Protein AF-A0A9D4Q005-F1 (afdb_monomer_lite)

Structure (mmCIF, N/CA/C/O backbone):
data_AF-A0A9D4Q005-F1
#
_entry.id   AF-A0A9D4Q005-F1
#
loop_
_atom_site.group_PDB
_atom_site.id
_atom_site.type_symbol
_atom_site.label_atom_id
_atom_site.label_alt_id
_atom_site.label_comp_id
_atom_site.label_asym_id
_atom_site.label_entity_id
_atom_site.label_seq_id
_atom_site.pdbx_PDB_ins_code
_atom_site.Cartn_x
_atom_site.Cartn_y
_atom_site.Cartn_z
_atom_site.occupancy
_atom_site.B_iso_or_equiv
_atom_site.auth_seq_id
_atom_site.auth_comp_id
_atom_site.auth_asym_id
_atom_site.auth_atom_id
_atom_site.pdbx_PDB_model_num
ATOM 1 N N . MET A 1 1 ? -33.963 12.129 -5.390 1.00 38.12 1 MET A N 1
ATOM 2 C CA . MET A 1 1 ? -33.355 11.405 -4.254 1.00 38.12 1 MET A CA 1
ATOM 3 C C . MET A 1 1 ? -32.097 12.153 -3.846 1.00 38.12 1 MET A C 1
ATOM 5 O O . MET A 1 1 ? -31.169 12.207 -4.640 1.00 38.12 1 MET A O 1
ATOM 9 N N . GLY A 1 2 ? -32.095 12.819 -2.690 1.00 39.53 2 GLY A N 1
ATOM 10 C CA . GLY A 1 2 ? -30.903 13.511 -2.191 1.00 39.53 2 GLY A CA 1
ATOM 11 C C . GLY A 1 2 ? -29.919 12.486 -1.641 1.00 39.53 2 GLY A C 1
ATOM 12 O O . GLY A 1 2 ? -30.208 11.856 -0.628 1.00 39.53 2 GLY A O 1
ATOM 13 N N . GLY A 1 3 ? -28.801 12.268 -2.332 1.00 46.31 3 GLY A N 1
ATOM 14 C CA . GLY A 1 3 ? -27.747 11.388 -1.840 1.00 46.31 3 GLY A CA 1
ATOM 15 C C . GLY A 1 3 ? -27.177 11.952 -0.543 1.00 46.31 3 GLY A C 1
ATOM 16 O O . GLY A 1 3 ? -26.700 13.085 -0.512 1.00 46.31 3 GLY A O 1
ATOM 17 N N . VAL A 1 4 ? -27.244 11.179 0.539 1.00 55.84 4 VAL A N 1
ATOM 18 C CA . VAL A 1 4 ? -26.529 11.513 1.771 1.00 55.84 4 VAL A CA 1
ATOM 19 C C . VAL A 1 4 ? -25.042 11.464 1.442 1.00 55.84 4 VAL A C 1
ATOM 21 O O . VAL A 1 4 ? -24.511 10.400 1.129 1.00 55.84 4 VAL A O 1
ATOM 24 N N . VAL A 1 5 ? -24.368 12.613 1.495 1.00 59.06 5 VAL A N 1
ATOM 25 C CA . VAL A 1 5 ? -22.907 12.666 1.396 1.00 59.06 5 VAL A CA 1
ATOM 26 C C . VAL A 1 5 ? -22.348 11.981 2.641 1.00 59.06 5 VAL A C 1
ATOM 28 O O . VAL A 1 5 ? -22.305 12.566 3.725 1.00 59.06 5 VAL A O 1
ATOM 31 N N . GLN A 1 6 ? -21.969 10.713 2.501 1.00 58.56 6 GLN A N 1
ATOM 32 C CA . GLN A 1 6 ? -21.306 9.954 3.553 1.00 58.56 6 GLN A CA 1
ATOM 33 C C . GLN A 1 6 ? -19.938 10.589 3.816 1.00 58.56 6 GLN A C 1
ATOM 35 O O . GLN A 1 6 ? -19.037 10.534 2.981 1.00 58.56 6 GLN A O 1
ATOM 40 N N . ARG A 1 7 ? -19.788 11.244 4.972 1.00 70.69 7 ARG A N 1
ATOM 41 C CA . ARG A 1 7 ? -18.498 11.798 5.395 1.00 70.69 7 ARG A CA 1
ATOM 42 C C . ARG A 1 7 ? -17.596 10.660 5.871 1.00 70.69 7 ARG A C 1
ATOM 44 O O . ARG A 1 7 ? -18.027 9.929 6.767 1.00 70.69 7 ARG A O 1
ATOM 51 N N . PRO A 1 8 ? -16.350 10.548 5.373 1.00 74.19 8 PRO A N 1
ATOM 52 C CA . PRO A 1 8 ? -15.389 9.575 5.881 1.00 74.19 8 PRO A CA 1
ATOM 53 C C . PRO A 1 8 ? -15.287 9.613 7.416 1.00 74.19 8 PRO A C 1
ATOM 55 O O . PRO A 1 8 ? -15.221 10.691 8.013 1.00 74.19 8 PRO A O 1
ATOM 58 N N . ARG A 1 9 ? -15.272 8.442 8.068 1.00 79.25 9 ARG A N 1
ATOM 59 C CA . ARG A 1 9 ? -15.315 8.314 9.545 1.00 79.25 9 ARG A CA 1
ATOM 60 C C . ARG A 1 9 ? -14.179 8.995 10.284 1.00 79.25 9 ARG A C 1
ATOM 62 O O . ARG A 1 9 ? -14.341 9.423 11.422 1.00 79.25 9 ARG A O 1
ATOM 69 N N . ILE A 1 10 ? -13.063 9.165 9.599 1.00 77.25 10 ILE A N 1
ATOM 70 C CA . ILE A 1 10 ? -11.915 9.948 10.041 1.00 77.25 10 ILE A CA 1
ATOM 71 C C . ILE A 1 10 ? -12.316 11.362 10.503 1.00 77.25 10 ILE A C 1
ATOM 73 O O . ILE A 1 10 ? -11.884 11.813 11.560 1.00 77.25 10 ILE A O 1
ATOM 77 N N . TYR A 1 11 ? -13.248 12.019 9.800 1.00 80.44 11 TYR A N 1
ATOM 78 C CA . TYR A 1 11 ? -13.775 13.336 10.168 1.00 80.44 11 TYR A CA 1
ATOM 79 C C . TYR A 1 11 ? -14.718 13.275 11.369 1.00 80.44 11 TYR A C 1
ATOM 81 O O . TYR A 1 11 ? -14.939 14.275 12.045 1.00 80.44 11 TYR A O 1
ATOM 89 N N . GLN A 1 12 ? -15.264 12.093 11.638 1.00 85.81 12 GLN A N 1
ATOM 90 C CA . GLN A 1 12 ? -16.104 11.802 12.793 1.00 85.81 12 GLN A CA 1
ATOM 91 C C . GLN A 1 12 ? -15.274 11.304 13.989 1.00 85.81 12 GLN A C 1
ATOM 93 O O . GLN A 1 12 ? -15.840 11.040 15.046 1.00 85.81 12 GLN A O 1
ATOM 98 N N . LYS A 1 13 ? -13.943 11.186 13.843 1.00 87.69 13 LYS A N 1
ATOM 99 C CA . LYS A 1 13 ? -13.006 10.666 14.854 1.00 87.69 13 LYS A CA 1
ATOM 100 C C . LYS A 1 13 ? -13.393 9.286 15.400 1.00 87.69 13 LYS A C 1
ATOM 102 O O . LYS A 1 13 ? -13.157 9.006 16.573 1.00 87.69 13 LYS A O 1
ATOM 107 N N . THR A 1 14 ? -13.989 8.440 14.563 1.00 90.12 14 THR A N 1
ATOM 108 C CA . THR A 1 14 ? -14.386 7.072 14.927 1.00 90.12 14 THR A CA 1
ATOM 109 C C . THR A 1 14 ? -13.652 6.047 14.084 1.00 90.12 14 THR A C 1
ATOM 111 O O . THR A 1 14 ? -13.353 6.294 12.912 1.00 90.12 14 THR A O 1
ATOM 114 N N . LYS A 1 15 ? -13.371 4.884 14.676 1.00 90.00 15 LYS A N 1
ATOM 115 C CA . LYS A 1 15 ? -12.829 3.739 13.939 1.00 90.00 15 LYS A CA 1
ATOM 116 C C . LYS A 1 15 ? -13.827 3.237 12.883 1.00 90.00 15 LYS A C 1
ATOM 118 O O . LYS A 1 15 ? -15.043 3.342 13.083 1.00 90.00 15 LYS A O 1
ATOM 123 N N . PRO A 1 16 ? -13.341 2.685 11.758 1.00 89.44 16 PRO A N 1
ATOM 124 C CA . PRO A 1 16 ? -14.205 1.985 10.822 1.00 89.44 16 PRO A CA 1
ATOM 125 C C . PRO A 1 16 ? -14.836 0.757 11.471 1.00 89.44 16 PRO A C 1
ATOM 127 O O . PRO A 1 16 ? -14.255 0.107 12.341 1.00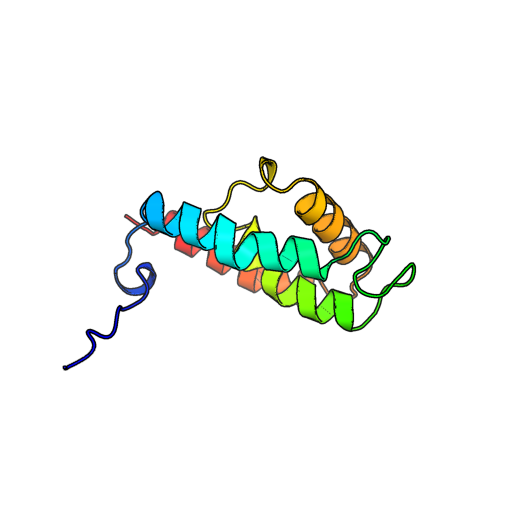 89.44 16 PRO A O 1
ATOM 130 N N . THR A 1 17 ? -16.050 0.451 11.035 1.00 91.44 17 THR A N 1
ATOM 131 C CA . THR A 1 17 ? -16.731 -0.796 11.377 1.00 91.44 17 THR A CA 1
ATOM 132 C C . THR A 1 17 ? -16.067 -1.969 10.667 1.00 91.44 17 THR A C 1
ATOM 134 O O . THR A 1 17 ? -15.424 -1.801 9.630 1.00 91.44 17 THR A O 1
ATOM 137 N N . MET A 1 18 ? -16.286 -3.182 11.176 1.00 91.44 18 MET A N 1
ATOM 138 C CA . MET A 1 18 ? -15.788 -4.394 10.519 1.00 91.44 18 MET A CA 1
ATOM 139 C C . MET A 1 18 ? -16.272 -4.517 9.072 1.00 91.44 18 MET A C 1
ATOM 141 O O . MET A 1 18 ? -15.486 -4.885 8.212 1.00 91.44 18 MET A O 1
ATOM 145 N N . GLN A 1 19 ? -17.521 -4.142 8.779 1.00 92.31 19 GLN A N 1
ATOM 146 C CA . GLN A 1 19 ? -18.059 -4.184 7.417 1.00 92.31 19 GLN A CA 1
ATOM 147 C C . GLN A 1 19 ? -17.309 -3.243 6.461 1.00 92.31 19 GLN A C 1
ATOM 149 O O . GLN A 1 19 ? -17.062 -3.600 5.311 1.00 92.31 19 GLN A O 1
ATOM 154 N N . GLU A 1 20 ? -16.926 -2.051 6.917 1.00 90.19 20 GLU A N 1
ATOM 155 C CA . GLU A 1 20 ? -16.157 -1.108 6.096 1.00 90.19 20 GLU A CA 1
ATOM 156 C C . GLU A 1 20 ? -14.713 -1.558 5.917 1.00 90.19 20 GLU A C 1
ATOM 158 O O . GLU A 1 20 ? -14.167 -1.379 4.833 1.00 90.19 20 GLU A O 1
ATOM 163 N N . ILE A 1 21 ? -14.113 -2.175 6.941 1.00 91.31 21 ILE A N 1
ATOM 164 C CA . ILE A 1 21 ? -12.795 -2.804 6.811 1.00 91.31 21 ILE A CA 1
ATOM 165 C C . ILE A 1 21 ? -12.870 -3.933 5.781 1.00 91.31 21 ILE A C 1
ATOM 167 O O . ILE A 1 21 ? -12.066 -3.945 4.860 1.00 91.31 21 ILE A O 1
ATOM 171 N N . THR A 1 22 ? -13.865 -4.820 5.860 1.00 92.69 22 THR A N 1
ATOM 172 C CA . THR A 1 22 ? -14.072 -5.878 4.858 1.00 92.69 22 THR A CA 1
ATOM 173 C C . THR A 1 22 ? -14.297 -5.299 3.461 1.00 92.69 22 THR A C 1
ATOM 175 O O . THR A 1 22 ? -13.706 -5.771 2.501 1.00 92.69 22 THR A O 1
ATOM 178 N N . THR A 1 23 ? -15.077 -4.223 3.335 1.00 91.62 23 THR A N 1
ATOM 179 C CA . THR A 1 23 ? -15.297 -3.549 2.043 1.00 91.62 23 THR A CA 1
ATOM 180 C C . THR A 1 23 ? -13.999 -2.956 1.486 1.00 91.62 23 THR A C 1
ATOM 182 O O . THR A 1 23 ? -13.750 -3.041 0.286 1.00 91.62 23 THR A O 1
ATOM 185 N N . LEU A 1 24 ? -13.161 -2.361 2.340 1.00 90.12 24 LEU A N 1
ATOM 186 C CA . LEU A 1 24 ? -11.838 -1.860 1.966 1.00 90.12 24 LEU A CA 1
ATOM 187 C C . LEU A 1 24 ? -10.921 -3.010 1.527 1.00 90.12 24 LEU A C 1
ATOM 189 O O . LEU A 1 24 ? -10.281 -2.917 0.483 1.00 90.12 24 LEU A O 1
ATOM 193 N N . GLU A 1 25 ? -10.882 -4.093 2.301 1.00 93.62 25 GLU A N 1
ATOM 194 C CA . GLU A 1 25 ? -10.123 -5.306 1.997 1.00 93.62 25 GLU A CA 1
ATOM 195 C C . GLU A 1 25 ? -10.527 -5.871 0.625 1.00 93.62 25 GLU A C 1
ATOM 197 O O . GLU A 1 25 ? -9.679 -6.004 -0.258 1.00 93.62 25 GLU A O 1
ATOM 202 N N . ASP A 1 26 ? -11.820 -6.121 0.408 1.00 93.38 26 ASP A N 1
ATOM 203 C CA . ASP A 1 26 ? -12.317 -6.808 -0.785 1.00 93.38 26 ASP A CA 1
ATOM 204 C C . ASP A 1 26 ? -12.316 -5.944 -2.049 1.00 93.38 26 ASP A C 1
ATOM 206 O O . ASP A 1 26 ? -12.016 -6.455 -3.127 1.00 93.38 26 ASP A O 1
ATOM 210 N N . ASN A 1 27 ? -12.610 -4.645 -1.945 1.00 90.62 27 ASN A N 1
ATOM 211 C CA . ASN A 1 27 ? -12.729 -3.790 -3.131 1.00 90.62 27 ASN A CA 1
ATOM 212 C C . ASN A 1 27 ? -11.447 -3.033 -3.463 1.00 90.62 27 ASN A C 1
ATOM 214 O O . ASN A 1 27 ? -11.223 -2.712 -4.626 1.00 90.62 27 ASN A O 1
ATOM 218 N N . TYR A 1 28 ? -10.624 -2.697 -2.471 1.00 91.62 28 TYR A N 1
ATOM 219 C CA . TYR A 1 28 ? -9.455 -1.846 -2.685 1.00 91.62 28 TYR A CA 1
ATOM 220 C C . TYR A 1 28 ? -8.152 -2.622 -2.546 1.00 91.62 28 TYR A C 1
ATOM 222 O O . TYR A 1 28 ? -7.358 -2.646 -3.484 1.00 91.62 28 TYR A O 1
ATOM 230 N N . VAL A 1 29 ? -7.942 -3.305 -1.417 1.00 94.69 29 VAL A N 1
ATOM 231 C CA . VAL A 1 29 ? -6.675 -4.012 -1.169 1.00 94.69 29 VAL A CA 1
ATOM 232 C C . VAL A 1 29 ? -6.487 -5.160 -2.162 1.00 94.69 29 VAL A C 1
ATOM 234 O O . VAL A 1 29 ? -5.411 -5.287 -2.743 1.00 94.69 29 VAL A O 1
ATOM 237 N N . ARG A 1 30 ? -7.548 -5.921 -2.464 1.00 93.50 30 ARG A N 1
ATOM 238 C CA . ARG A 1 30 ? -7.502 -6.942 -3.527 1.00 93.50 30 ARG A CA 1
ATOM 239 C C . ARG A 1 30 ? -7.234 -6.361 -4.916 1.00 93.50 30 ARG A C 1
ATOM 241 O O . ARG A 1 30 ? -6.535 -6.991 -5.700 1.00 93.50 30 ARG A O 1
ATOM 248 N N . CYS A 1 31 ? -7.732 -5.162 -5.229 1.00 93.81 31 CYS A N 1
ATOM 249 C CA . CYS A 1 31 ? -7.392 -4.510 -6.498 1.00 93.81 31 CYS A CA 1
ATOM 250 C C . CYS A 1 31 ? -5.897 -4.184 -6.573 1.00 93.81 31 CYS A C 1
ATOM 252 O O . CYS A 1 31 ? -5.294 -4.363 -7.626 1.00 93.81 31 CYS A O 1
ATOM 254 N N . LEU A 1 32 ? -5.278 -3.765 -5.465 1.00 95.81 32 LEU A N 1
ATOM 255 C CA . LEU A 1 32 ? -3.828 -3.561 -5.416 1.00 95.81 32 LEU A CA 1
ATOM 256 C C . LEU A 1 32 ? -3.067 -4.882 -5.609 1.00 95.81 32 LEU A C 1
ATOM 258 O O . LEU A 1 32 ? -2.087 -4.895 -6.344 1.00 95.81 32 LEU A O 1
ATOM 262 N N . GLU A 1 33 ? -3.537 -5.999 -5.038 1.00 94.25 33 GLU A N 1
ATOM 263 C CA . GLU A 1 33 ? -2.949 -7.329 -5.292 1.00 94.25 33 GLU A CA 1
ATOM 264 C C . GLU A 1 33 ? -3.036 -7.776 -6.757 1.00 94.25 33 GLU A C 1
ATOM 266 O O . GLU A 1 33 ? -2.131 -8.457 -7.241 1.00 94.25 33 GLU A O 1
ATOM 271 N N . LEU A 1 34 ? -4.102 -7.398 -7.465 1.00 94.25 34 LEU A N 1
ATOM 272 C CA . LEU A 1 34 ? -4.218 -7.641 -8.904 1.00 94.25 34 LEU A CA 1
ATOM 273 C C . LEU A 1 34 ? -3.263 -6.746 -9.703 1.00 94.25 34 LEU A C 1
ATOM 275 O O . LEU A 1 34 ? -2.639 -7.214 -10.650 1.00 94.25 34 LEU A O 1
ATOM 279 N N . LEU A 1 35 ? -3.126 -5.474 -9.316 1.00 94.75 35 LEU A N 1
ATOM 280 C CA . LEU A 1 35 ? -2.285 -4.499 -10.017 1.00 94.75 35 LEU A CA 1
ATOM 281 C C . LEU A 1 35 ? -0.789 -4.803 -9.926 1.00 94.75 35 LEU A C 1
ATOM 283 O O . LEU A 1 35 ? -0.066 -4.506 -10.871 1.00 94.75 35 LEU A O 1
ATOM 287 N N . ILE A 1 36 ? -0.323 -5.395 -8.822 1.00 96.00 36 ILE A N 1
ATOM 288 C CA . ILE A 1 36 ? 1.089 -5.787 -8.692 1.00 96.00 36 ILE A CA 1
ATOM 289 C C . ILE A 1 36 ? 1.461 -6.988 -9.571 1.00 96.00 36 ILE A C 1
ATOM 291 O O . ILE A 1 36 ? 2.647 -7.268 -9.717 1.00 96.00 36 ILE A O 1
ATOM 295 N N . GLY A 1 37 ? 0.476 -7.698 -10.139 1.00 94.56 37 GLY A N 1
ATOM 296 C CA . GLY A 1 37 ? 0.714 -8.865 -10.987 1.00 94.56 37 GLY A CA 1
ATOM 297 C C . GLY A 1 37 ? 1.455 -9.991 -10.263 1.00 94.56 37 GLY A C 1
ATOM 298 O O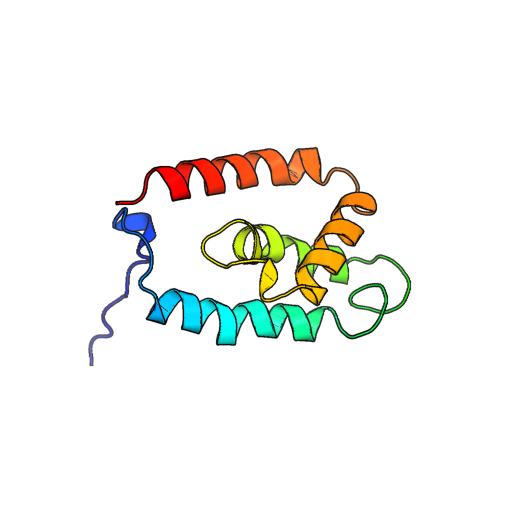 . GLY A 1 37 ? 1.546 -10.002 -9.035 1.00 94.56 37 GLY A O 1
ATOM 299 N N . ASP A 1 38 ? 1.941 -10.980 -11.010 1.00 95.56 38 ASP A N 1
ATOM 300 C CA . ASP A 1 38 ? 2.684 -12.131 -10.465 1.00 95.56 38 ASP A CA 1
ATOM 301 C C . ASP A 1 38 ? 4.206 -12.011 -10.631 1.00 95.56 38 ASP A C 1
ATOM 303 O O . ASP A 1 38 ? 4.954 -12.815 -10.070 1.00 95.56 38 ASP A O 1
ATOM 307 N N . ASP A 1 39 ? 4.663 -10.992 -11.357 1.00 95.75 39 ASP A N 1
ATOM 308 C CA . ASP A 1 39 ? 6.078 -10.718 -11.576 1.00 95.75 39 ASP A CA 1
ATOM 309 C C . ASP A 1 39 ? 6.746 -10.114 -10.326 1.00 95.75 39 ASP A C 1
ATOM 311 O O . ASP A 1 39 ? 6.126 -9.839 -9.290 1.00 95.75 39 ASP A O 1
ATOM 315 N N . LYS A 1 40 ? 8.064 -9.891 -10.398 1.00 96.00 40 LYS A N 1
ATOM 316 C CA . LYS A 1 40 ? 8.818 -9.282 -9.293 1.00 96.00 40 LYS A CA 1
ATOM 317 C C . LYS A 1 40 ? 8.309 -7.871 -8.954 1.00 96.00 40 LYS A C 1
ATOM 319 O O . LYS A 1 40 ? 8.268 -7.513 -7.769 1.00 96.00 40 LYS A O 1
ATOM 324 N N . PHE A 1 41 ? 7.938 -7.100 -9.970 1.00 96.81 41 PHE A N 1
ATOM 325 C CA . PHE A 1 41 ? 7.408 -5.740 -9.919 1.00 96.81 41 PHE A CA 1
ATOM 326 C C . PHE A 1 41 ? 6.135 -5.640 -10.776 1.00 96.81 41 PHE A C 1
ATOM 328 O O . PHE A 1 41 ? 5.846 -6.523 -11.576 1.00 96.81 41 PHE A O 1
ATOM 335 N N . SER A 1 42 ? 5.379 -4.550 -10.643 1.00 96.31 42 SER A N 1
ATOM 336 C CA . SER A 1 42 ? 4.041 -4.392 -11.246 1.00 96.31 42 SER A CA 1
ATOM 337 C C . SER A 1 42 ? 4.024 -4.454 -12.779 1.00 96.31 42 SER A C 1
ATOM 339 O O . SER A 1 42 ? 2.972 -4.659 -13.378 1.00 96.31 42 SER A O 1
ATOM 341 N N . ALA A 1 43 ? 5.170 -4.231 -13.426 1.00 96.06 43 ALA A N 1
ATOM 342 C CA . ALA A 1 43 ? 5.314 -4.224 -14.881 1.00 96.06 43 ALA A CA 1
ATOM 343 C C . ALA A 1 43 ? 6.426 -5.174 -15.375 1.00 96.06 43 ALA A C 1
ATOM 345 O O . ALA A 1 43 ? 7.017 -4.931 -16.429 1.00 96.06 43 ALA A O 1
ATOM 346 N N . GLY A 1 44 ? 6.737 -6.226 -14.608 1.00 95.75 44 GLY A N 1
ATOM 347 C CA . GLY A 1 44 ? 7.740 -7.238 -14.951 1.00 95.75 44 GLY A CA 1
ATOM 348 C C . GLY A 1 44 ? 8.866 -7.343 -13.922 1.00 95.75 44 GLY A C 1
ATOM 349 O O . GLY A 1 44 ? 8.679 -7.111 -12.732 1.00 95.75 44 GLY A O 1
ATOM 350 N N . ASP A 1 45 ? 10.074 -7.683 -14.372 1.00 96.56 45 ASP A N 1
ATOM 351 C CA . ASP A 1 45 ? 11.199 -7.977 -13.467 1.00 96.56 45 ASP A CA 1
ATOM 352 C C . ASP A 1 45 ? 12.028 -6.759 -13.032 1.00 96.56 45 ASP A C 1
ATOM 354 O O . ASP A 1 45 ? 12.903 -6.872 -12.164 1.00 96.56 45 ASP A O 1
ATOM 358 N N . SER A 1 46 ? 11.752 -5.586 -13.606 1.00 96.19 46 SER A N 1
ATOM 359 C CA . SER A 1 46 ? 12.460 -4.334 -13.315 1.00 96.19 46 SER A CA 1
ATOM 360 C C . SER A 1 46 ? 11.562 -3.329 -12.602 1.00 96.19 46 SER A C 1
ATOM 362 O O . SER A 1 46 ? 10.405 -3.154 -12.976 1.00 96.19 46 SER A O 1
ATOM 364 N N . PHE A 1 47 ? 12.127 -2.627 -11.617 1.00 97.06 47 PHE A N 1
ATOM 365 C CA . PHE A 1 47 ? 11.449 -1.528 -10.936 1.00 97.06 47 PHE A CA 1
ATOM 366 C C . PHE A 1 47 ? 11.139 -0.385 -11.912 1.00 97.06 47 PHE A C 1
ATOM 368 O O . PHE A 1 47 ? 11.979 -0.010 -12.735 1.00 97.06 47 PHE A O 1
ATOM 375 N N . SER A 1 48 ? 9.936 0.178 -11.819 1.00 96.81 48 SER A N 1
ATOM 376 C CA . SER A 1 48 ? 9.425 1.158 -12.775 1.00 96.81 48 SER A CA 1
ATOM 377 C C . SER A 1 48 ? 8.494 2.192 -12.131 1.00 96.81 48 SER A C 1
ATOM 379 O O . SER A 1 48 ? 8.150 2.134 -10.951 1.00 96.81 48 SER A O 1
ATOM 381 N N . ILE A 1 49 ? 8.016 3.144 -12.940 1.00 96.69 49 ILE A N 1
ATOM 382 C CA . ILE A 1 49 ? 6.991 4.104 -12.510 1.00 96.69 49 ILE A CA 1
ATOM 383 C C . ILE A 1 49 ? 5.665 3.430 -12.120 1.00 96.69 49 ILE A C 1
ATOM 385 O O . ILE A 1 49 ? 4.930 3.985 -11.303 1.00 96.69 49 ILE A O 1
ATOM 389 N N . ALA A 1 50 ? 5.370 2.232 -12.643 1.00 96.56 50 ALA A N 1
ATOM 390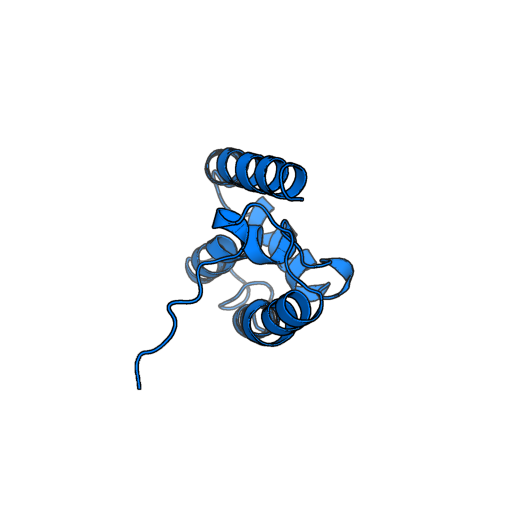 C CA . ALA A 1 50 ? 4.192 1.472 -12.229 1.00 96.56 50 ALA A CA 1
ATOM 391 C C . ALA A 1 50 ? 4.271 1.125 -10.736 1.00 96.56 50 ALA A C 1
ATOM 393 O O . ALA A 1 50 ? 3.295 1.289 -10.006 1.00 96.56 50 ALA A O 1
ATOM 394 N N . ASP A 1 51 ? 5.459 0.755 -10.254 1.00 96.81 51 ASP A N 1
ATOM 395 C CA . ASP A 1 51 ? 5.670 0.401 -8.855 1.00 96.81 51 ASP A CA 1
ATOM 396 C C . ASP A 1 51 ? 5.560 1.605 -7.927 1.00 96.81 51 ASP A C 1
ATOM 398 O O . ASP A 1 51 ? 4.979 1.497 -6.847 1.00 96.81 51 ASP A O 1
ATOM 402 N N . ILE A 1 52 ? 6.058 2.764 -8.366 1.00 95.44 52 ILE A N 1
ATOM 403 C CA . ILE A 1 52 ? 5.900 4.039 -7.655 1.00 95.44 52 ILE A CA 1
ATOM 404 C C . ILE A 1 52 ? 4.412 4.397 -7.546 1.00 95.44 52 ILE A C 1
ATOM 406 O O . ILE A 1 52 ? 3.942 4.765 -6.468 1.00 95.44 52 ILE A O 1
ATOM 410 N N . ALA A 1 53 ? 3.661 4.252 -8.643 1.00 95.00 53 ALA A N 1
ATOM 411 C CA . ALA A 1 53 ? 2.234 4.554 -8.684 1.00 95.00 53 ALA A CA 1
ATOM 412 C C . ALA A 1 53 ? 1.421 3.629 -7.767 1.00 95.00 53 ALA A C 1
ATOM 414 O O . ALA A 1 53 ? 0.571 4.104 -7.013 1.00 95.00 53 ALA A O 1
ATOM 415 N N . VAL A 1 54 ? 1.697 2.321 -7.771 1.00 94.94 54 VAL A N 1
ATOM 416 C CA . VAL A 1 54 ? 1.043 1.380 -6.849 1.00 94.94 54 VAL A CA 1
ATOM 417 C C . VAL A 1 54 ? 1.455 1.671 -5.404 1.00 94.94 54 VAL A C 1
ATOM 419 O O . VAL A 1 54 ? 0.603 1.738 -4.521 1.00 94.94 54 VAL A O 1
ATOM 422 N N . THR A 1 55 ? 2.738 1.933 -5.149 1.00 92.94 55 THR A N 1
ATOM 423 C CA . THR A 1 55 ? 3.266 2.155 -3.794 1.00 92.94 55 THR A CA 1
ATOM 424 C C . THR A 1 55 ? 2.706 3.397 -3.120 1.00 92.94 55 THR A C 1
ATOM 426 O O . THR A 1 55 ? 2.512 3.371 -1.909 1.00 92.94 55 THR A O 1
ATOM 429 N N . ALA A 1 56 ? 2.331 4.433 -3.871 1.00 91.94 56 ALA A N 1
ATOM 430 C CA . ALA A 1 56 ? 1.637 5.601 -3.321 1.00 91.94 56 ALA A CA 1
ATOM 431 C C . ALA A 1 56 ? 0.345 5.247 -2.553 1.00 91.94 56 ALA A C 1
ATOM 433 O O . ALA A 1 56 ? -0.081 5.987 -1.667 1.00 91.94 56 ALA A O 1
ATOM 434 N N . HIS A 1 57 ? -0.255 4.094 -2.855 1.00 91.62 57 HIS A N 1
ATOM 435 C CA . HIS A 1 57 ? -1.488 3.601 -2.246 1.00 91.62 57 HIS A CA 1
ATOM 436 C C . HIS A 1 57 ? -1.245 2.639 -1.067 1.00 91.62 57 HIS A C 1
ATOM 438 O O . HIS A 1 57 ? -2.098 2.502 -0.185 1.00 91.62 57 HIS A O 1
ATOM 444 N N . LEU A 1 58 ? -0.078 1.988 -1.015 1.00 91.25 58 LEU A N 1
ATOM 445 C CA . LEU A 1 58 ? 0.225 0.925 -0.051 1.00 91.25 58 LEU A CA 1
ATOM 446 C C . LEU A 1 58 ? 0.310 1.376 1.415 1.00 91.25 58 LEU A C 1
ATOM 448 O O . LEU A 1 58 ? -0.202 0.638 2.256 1.00 91.25 58 LEU A O 1
ATOM 452 N N . PRO A 1 59 ? 0.847 2.563 1.766 1.00 88.50 59 PRO A N 1
ATOM 453 C CA . PRO A 1 59 ? 0.783 3.083 3.131 1.00 88.50 59 PRO A CA 1
ATOM 454 C C . PRO A 1 59 ? -0.639 3.087 3.699 1.00 88.50 59 PRO A C 1
ATOM 456 O O . PRO A 1 59 ? -0.882 2.595 4.797 1.00 88.50 59 PRO A O 1
ATOM 459 N N . MET A 1 60 ? -1.608 3.586 2.931 1.00 82.88 60 MET A N 1
ATOM 460 C CA . MET A 1 60 ? -3.005 3.621 3.365 1.00 82.88 60 MET A CA 1
ATOM 461 C C . MET A 1 60 ? -3.643 2.232 3.395 1.00 82.88 60 MET A C 1
ATOM 463 O O . MET A 1 60 ? -4.505 1.989 4.235 1.00 82.88 60 MET A O 1
ATOM 467 N N . ALA A 1 61 ? -3.236 1.330 2.502 1.00 86.62 61 ALA A N 1
ATOM 468 C CA . ALA A 1 61 ? -3.772 -0.024 2.448 1.00 86.62 61 ALA A CA 1
ATOM 469 C C . ALA A 1 61 ? -3.241 -0.919 3.576 1.00 86.62 61 ALA A C 1
ATOM 471 O O . ALA A 1 61 ? -4.027 -1.641 4.167 1.00 86.62 61 ALA A O 1
ATOM 472 N N . LEU A 1 62 ? -1.942 -0.873 3.887 1.00 89.00 62 LEU A N 1
ATOM 473 C CA . LEU A 1 62 ? -1.280 -1.832 4.783 1.00 89.00 62 LEU A CA 1
ATOM 474 C C . LEU A 1 62 ? -0.958 -1.269 6.174 1.00 89.00 62 LEU A C 1
ATOM 476 O O . LEU A 1 62 ? -0.873 -2.027 7.131 1.00 89.00 62 LEU A O 1
ATOM 480 N N . GLU A 1 63 ? -0.805 0.046 6.333 1.00 86.19 63 GLU A N 1
ATOM 481 C CA . GLU A 1 63 ? -0.424 0.648 7.628 1.00 86.19 63 GLU A CA 1
ATOM 482 C C . GLU A 1 63 ? -1.638 1.246 8.372 1.00 86.19 63 GLU A C 1
ATOM 484 O O . GLU A 1 63 ? -1.524 1.757 9.489 1.00 86.19 63 GLU A O 1
ATOM 489 N N . SER A 1 64 ? -2.827 1.171 7.761 1.00 83.56 64 SER A N 1
ATOM 490 C CA . SER A 1 64 ? -4.097 1.675 8.296 1.00 83.56 64 SER A CA 1
ATOM 491 C C . SER A 1 64 ? -4.861 0.587 9.074 1.00 83.56 64 SER A C 1
ATOM 493 O O . SER A 1 64 ? -4.304 -0.023 9.983 1.00 83.56 64 SER A O 1
ATOM 495 N N . PHE A 1 65 ? -6.153 0.364 8.805 1.00 87.44 65 PHE A N 1
ATOM 496 C CA . PHE A 1 65 ? -7.023 -0.562 9.558 1.00 87.44 65 PHE A CA 1
ATOM 497 C C . PHE A 1 65 ? -7.015 -2.012 9.064 1.00 87.44 65 PHE A C 1
ATOM 499 O O . PHE A 1 65 ? -7.632 -2.862 9.701 1.00 87.44 65 PHE A O 1
ATOM 506 N N . VAL A 1 66 ? -6.343 -2.287 7.951 1.00 90.00 66 VAL A N 1
ATOM 507 C CA . VAL A 1 66 ? -6.221 -3.630 7.377 1.00 90.00 66 VAL A CA 1
ATOM 508 C C . VAL A 1 66 ? -5.124 -4.397 8.107 1.00 90.00 66 VAL A C 1
ATOM 510 O O . VAL A 1 66 ? -4.135 -3.804 8.532 1.00 90.00 66 VAL A O 1
ATOM 513 N N . ASP A 1 67 ? -5.299 -5.710 8.238 1.00 90.94 67 ASP A N 1
ATOM 514 C CA . ASP A 1 67 ? -4.253 -6.617 8.710 1.00 90.94 67 ASP A CA 1
ATOM 515 C C . ASP A 1 67 ? -3.370 -7.070 7.528 1.00 90.94 67 ASP A C 1
ATOM 517 O O . ASP A 1 67 ? -3.846 -7.832 6.677 1.00 90.94 67 ASP A O 1
ATOM 521 N N . PRO A 1 68 ? -2.089 -6.652 7.453 1.00 90.12 68 PRO A N 1
ATOM 522 C CA . PRO A 1 68 ? -1.184 -7.053 6.375 1.00 90.12 68 PRO A CA 1
ATOM 523 C C . PRO A 1 68 ? -0.977 -8.563 6.272 1.00 90.12 68 PRO A C 1
ATOM 525 O O . PRO A 1 68 ? -0.666 -9.055 5.189 1.00 90.12 68 PRO A O 1
ATOM 528 N N . ALA A 1 69 ? -1.168 -9.313 7.365 1.00 92.81 69 ALA A N 1
ATOM 529 C CA . ALA A 1 69 ? -1.011 -10.765 7.360 1.00 92.81 69 ALA A CA 1
ATOM 530 C C . ALA A 1 69 ? -2.022 -11.465 6.436 1.00 92.81 69 ALA A C 1
ATOM 532 O O . ALA A 1 69 ? -1.758 -12.571 5.965 1.00 92.81 69 ALA A O 1
ATOM 533 N N . LYS A 1 70 ? -3.150 -10.812 6.122 1.00 93.75 70 LYS A N 1
ATOM 534 C CA . LYS A 1 70 ? -4.137 -11.303 5.149 1.00 93.75 70 LYS A CA 1
ATOM 535 C C . LYS A 1 70 ? -3.692 -11.146 3.692 1.00 93.75 70 LYS A C 1
ATOM 537 O O . LYS A 1 70 ? -4.243 -11.820 2.828 1.00 93.75 70 LYS A O 1
ATOM 542 N N . PHE A 1 71 ? -2.712 -10.281 3.427 1.00 95.00 71 PHE A N 1
ATOM 543 C CA . PHE A 1 71 ? -2.246 -9.920 2.084 1.00 95.00 71 PHE A CA 1
ATOM 544 C C . PHE A 1 71 ? -0.725 -10.111 1.966 1.00 95.00 71 PHE A C 1
ATOM 546 O O . PHE A 1 71 ? 0.014 -9.153 1.717 1.00 95.00 71 PHE A O 1
ATOM 553 N N . PRO A 1 72 ? -0.209 -11.340 2.169 1.00 95.19 72 PRO A N 1
ATOM 554 C CA . PRO A 1 72 ? 1.229 -11.593 2.248 1.00 95.19 72 PRO A CA 1
ATOM 555 C C . PRO A 1 72 ? 1.968 -11.263 0.944 1.00 95.19 72 PRO A C 1
ATOM 557 O O . PRO A 1 72 ? 3.119 -10.824 0.986 1.00 95.19 72 PRO A O 1
ATOM 560 N N . LYS A 1 73 ? 1.308 -11.423 -0.213 1.00 95.06 73 LYS A N 1
ATOM 561 C CA . LYS A 1 73 ? 1.857 -11.043 -1.522 1.00 95.06 73 LYS A CA 1
ATOM 562 C C . LYS A 1 73 ? 2.084 -9.533 -1.583 1.00 95.06 73 LYS A C 1
ATOM 564 O O . LYS A 1 73 ? 3.190 -9.092 -1.897 1.00 95.06 73 LYS A O 1
ATOM 569 N N . LEU A 1 74 ? 1.072 -8.755 -1.198 1.00 95.56 74 LEU A N 1
ATOM 570 C CA . LEU A 1 74 ? 1.144 -7.297 -1.163 1.00 95.56 74 LEU A CA 1
ATOM 571 C C . LEU A 1 74 ? 2.164 -6.788 -0.138 1.00 95.56 74 LEU A C 1
ATOM 573 O O . LEU A 1 74 ? 2.934 -5.882 -0.442 1.00 95.56 74 LEU A O 1
ATOM 577 N N . ALA A 1 75 ? 2.215 -7.395 1.049 1.00 95.00 75 ALA A N 1
ATOM 578 C CA . ALA A 1 75 ? 3.187 -7.048 2.083 1.00 95.00 75 ALA A CA 1
ATOM 579 C C . ALA A 1 75 ? 4.632 -7.309 1.618 1.00 95.00 75 ALA A C 1
ATOM 581 O O . ALA A 1 75 ? 5.496 -6.443 1.751 1.00 95.00 75 ALA A O 1
ATOM 582 N N . SER A 1 76 ? 4.892 -8.469 1.004 1.00 95.38 76 SER A N 1
ATOM 583 C CA . SER A 1 76 ? 6.206 -8.799 0.435 1.00 95.38 76 SER A CA 1
ATOM 584 C C . SER A 1 76 ? 6.603 -7.848 -0.697 1.00 95.38 76 SER A C 1
ATOM 586 O O . SER A 1 76 ? 7.748 -7.388 -0.760 1.00 95.38 76 SER A O 1
ATOM 588 N N . TYR A 1 77 ? 5.653 -7.523 -1.577 1.00 96.81 77 TYR A N 1
ATOM 589 C CA . TYR A 1 77 ? 5.839 -6.542 -2.639 1.00 96.81 77 TYR A CA 1
ATOM 590 C C . TYR A 1 77 ? 6.180 -5.156 -2.071 1.00 96.81 77 TYR A C 1
ATOM 592 O O . TYR A 1 77 ? 7.156 -4.543 -2.503 1.00 96.81 77 TYR A O 1
ATOM 600 N N . TYR A 1 78 ? 5.443 -4.691 -1.057 1.00 95.38 78 TYR A N 1
ATOM 601 C CA . TYR A 1 78 ? 5.664 -3.385 -0.437 1.00 95.38 78 TYR A CA 1
ATOM 602 C C . TYR A 1 78 ? 7.080 -3.269 0.133 1.00 95.38 78 TYR A C 1
ATOM 604 O O . TYR A 1 78 ? 7.793 -2.317 -0.171 1.00 95.38 78 TYR A O 1
ATOM 612 N N . GLU A 1 79 ? 7.532 -4.278 0.879 1.00 94.88 79 GLU A N 1
ATOM 613 C CA . GLU A 1 79 ? 8.892 -4.315 1.424 1.00 94.88 79 GLU A CA 1
ATOM 614 C C . GLU A 1 79 ? 9.970 -4.328 0.336 1.00 94.88 79 GLU A C 1
ATOM 616 O O . GLU A 1 79 ? 11.050 -3.765 0.514 1.00 94.88 79 GLU A O 1
ATOM 621 N N . ARG A 1 80 ? 9.696 -4.960 -0.808 1.00 95.62 80 ARG A N 1
ATOM 622 C CA . ARG A 1 80 ? 10.607 -4.942 -1.953 1.00 95.62 80 ARG A CA 1
ATOM 623 C C . ARG A 1 80 ? 10.684 -3.554 -2.583 1.00 95.62 80 ARG A C 1
ATOM 625 O O . ARG A 1 80 ? 11.794 -3.076 -2.787 1.00 95.62 80 ARG A O 1
ATOM 632 N N . VAL A 1 81 ? 9.555 -2.882 -2.812 1.00 94.94 81 VAL A N 1
ATOM 633 C CA . VAL A 1 81 ? 9.558 -1.527 -3.385 1.00 94.94 81 VAL A CA 1
ATOM 634 C C . VAL A 1 81 ? 10.207 -0.508 -2.450 1.00 94.94 81 VAL A C 1
ATOM 636 O O . VAL A 1 81 ? 11.003 0.301 -2.919 1.00 94.94 81 VAL A O 1
ATOM 639 N N . LYS A 1 82 ? 9.967 -0.579 -1.133 1.00 93.75 82 LYS A N 1
ATOM 640 C CA . LYS A 1 82 ? 10.627 0.302 -0.149 1.00 93.75 82 LYS A CA 1
ATOM 641 C C . LYS A 1 82 ? 12.152 0.326 -0.290 1.00 93.75 82 LYS A C 1
ATOM 643 O O . LYS A 1 82 ? 12.767 1.364 -0.075 1.00 93.75 82 LYS A O 1
ATOM 648 N N . ARG A 1 83 ? 12.759 -0.817 -0.633 1.00 94.44 83 ARG A N 1
ATOM 649 C CA . ARG A 1 83 ? 14.216 -0.956 -0.795 1.00 94.44 83 ARG A CA 1
ATOM 650 C C . ARG A 1 83 ? 14.745 -0.384 -2.110 1.00 94.44 83 ARG A C 1
ATOM 652 O O . ARG A 1 83 ? 15.889 0.050 -2.146 1.00 94.44 83 ARG A O 1
ATOM 659 N N . GLU A 1 84 ? 13.936 -0.402 -3.163 1.00 95.06 84 GLU A N 1
ATOM 660 C CA . GLU A 1 84 ? 14.322 0.050 -4.509 1.00 95.06 84 GLU A CA 1
ATOM 661 C C . GLU A 1 84 ? 14.003 1.534 -4.732 1.00 95.06 84 GLU A C 1
ATOM 663 O O . GLU A 1 84 ? 14.696 2.237 -5.468 1.00 95.06 84 GLU A O 1
ATOM 668 N N . GLN A 1 85 ? 12.943 2.034 -4.094 1.00 93.81 85 GLN A N 1
ATOM 669 C CA . GLN A 1 85 ? 12.475 3.395 -4.293 1.00 93.81 85 GLN A CA 1
ATOM 670 C C . GLN A 1 85 ? 13.363 4.401 -3.554 1.00 93.81 85 GLN A C 1
ATOM 672 O O . GLN A 1 85 ? 13.330 4.530 -2.327 1.00 93.81 85 GLN A O 1
ATOM 677 N N . LEU A 1 86 ? 14.108 5.191 -4.328 1.00 93.75 86 LEU A N 1
ATOM 678 C CA . LEU A 1 86 ? 14.867 6.322 -3.802 1.00 93.75 86 LEU A CA 1
ATOM 679 C C . LEU A 1 86 ? 13.954 7.282 -3.028 1.00 93.75 86 LEU A C 1
ATOM 681 O O . LEU A 1 86 ? 12.830 7.569 -3.444 1.00 93.75 86 LEU A O 1
ATOM 685 N N . TYR A 1 87 ? 14.469 7.786 -1.906 1.00 93.50 87 TYR A N 1
ATOM 686 C CA . TYR A 1 87 ? 13.783 8.732 -1.018 1.00 93.50 87 TYR A CA 1
ATOM 687 C C . TYR A 1 87 ? 12.477 8.215 -0.402 1.00 93.50 87 TYR A C 1
ATOM 689 O O . TYR A 1 87 ? 11.709 9.017 0.128 1.00 93.50 87 TYR A O 1
ATOM 697 N N . PHE A 1 88 ? 12.226 6.898 -0.408 1.00 92.94 88 PHE A N 1
ATOM 698 C CA . PHE A 1 88 ? 11.010 6.331 0.181 1.00 92.94 88 PHE A CA 1
ATOM 699 C C . PHE A 1 88 ? 10.779 6.840 1.613 1.00 92.94 88 PHE A C 1
ATOM 701 O O . PHE A 1 88 ? 9.735 7.412 1.912 1.00 92.94 88 PHE A O 1
ATOM 708 N N . GLU A 1 89 ? 11.776 6.706 2.487 1.00 93.00 89 GLU A N 1
ATOM 709 C CA . GLU A 1 89 ? 11.663 7.148 3.881 1.00 93.00 89 GLU A CA 1
ATOM 710 C C . GLU A 1 89 ? 11.475 8.662 4.013 1.00 93.00 89 GLU A C 1
ATOM 712 O O . GLU A 1 89 ? 10.701 9.119 4.848 1.00 93.00 89 GLU A O 1
ATOM 717 N N . GLU A 1 90 ? 12.151 9.457 3.187 1.00 94.50 90 GLU A N 1
ATOM 718 C CA . GLU A 1 90 ? 12.022 10.915 3.225 1.00 94.50 90 GLU A CA 1
ATOM 719 C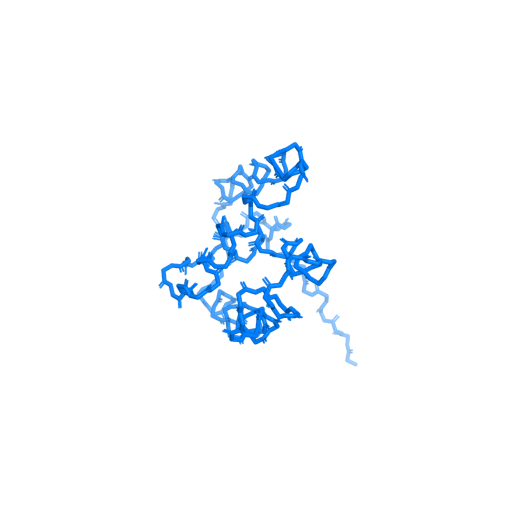 C . GLU A 1 90 ? 10.598 11.360 2.866 1.00 94.50 90 GLU A C 1
ATOM 721 O O . GLU A 1 90 ? 10.014 12.196 3.557 1.00 94.50 90 GLU A O 1
ATOM 726 N N . ILE A 1 91 ? 10.020 10.749 1.830 1.00 91.56 91 ILE A N 1
ATOM 727 C CA . ILE A 1 91 ? 8.698 11.096 1.304 1.00 91.56 91 ILE A CA 1
ATOM 728 C C . ILE A 1 91 ? 7.583 10.527 2.189 1.00 91.56 91 ILE A C 1
ATOM 730 O O . ILE A 1 91 ? 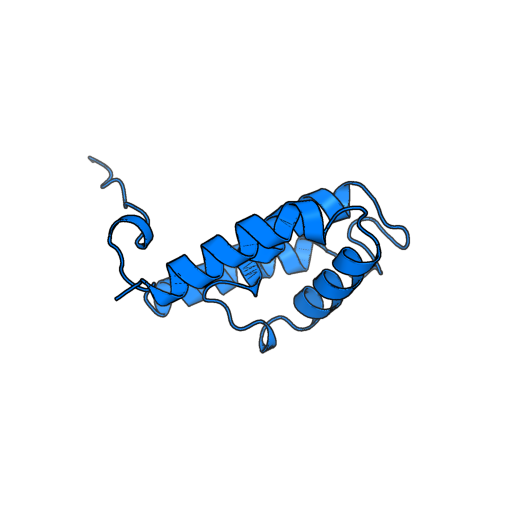6.633 11.234 2.529 1.00 91.56 91 ILE A O 1
ATOM 734 N N . TYR A 1 92 ? 7.674 9.250 2.568 1.00 92.38 92 TYR A N 1
ATOM 735 C CA . TYR A 1 92 ? 6.558 8.540 3.191 1.00 92.38 92 TYR A CA 1
ATOM 736 C C . TYR A 1 92 ? 6.574 8.573 4.716 1.00 92.38 92 TYR A C 1
ATOM 738 O O . TYR A 1 92 ? 5.496 8.536 5.310 1.00 92.38 92 TYR A O 1
ATOM 746 N N . ARG A 1 93 ? 7.730 8.685 5.386 1.00 92.56 93 ARG A N 1
ATOM 747 C CA . ARG A 1 93 ? 7.779 8.665 6.861 1.00 92.56 93 ARG A CA 1
ATOM 748 C C . ARG A 1 93 ? 6.897 9.740 7.513 1.00 92.56 93 ARG A C 1
ATOM 750 O O . ARG A 1 93 ? 6.192 9.391 8.462 1.00 92.56 93 ARG A O 1
ATOM 757 N N . PRO A 1 94 ? 6.849 11.002 7.033 1.00 92.81 94 PRO A N 1
ATOM 758 C CA . PRO A 1 94 ? 5.940 12.002 7.594 1.00 92.81 94 PRO A CA 1
ATOM 759 C C . PRO A 1 94 ? 4.469 11.583 7.481 1.00 92.81 94 PRO A C 1
ATOM 761 O O . PRO A 1 94 ? 3.733 11.638 8.465 1.00 92.81 94 PRO A O 1
ATOM 764 N N . ALA A 1 95 ? 4.051 11.098 6.310 1.00 89.00 95 ALA A N 1
ATOM 765 C CA . ALA A 1 95 ? 2.680 10.648 6.080 1.00 89.00 95 ALA A CA 1
ATOM 766 C C . ALA A 1 95 ? 2.330 9.407 6.920 1.00 89.00 95 ALA A C 1
ATOM 768 O O . ALA A 1 95 ? 1.256 9.344 7.514 1.00 89.00 95 ALA A O 1
ATOM 769 N N . LEU A 1 96 ? 3.250 8.446 7.030 1.00 91.81 96 LEU A N 1
ATOM 770 C CA . LEU A 1 96 ? 3.088 7.246 7.854 1.00 91.81 96 LEU A CA 1
ATOM 771 C C . LEU A 1 96 ? 2.917 7.586 9.337 1.00 91.81 96 LEU A C 1
ATOM 773 O O . LEU A 1 96 ? 2.084 6.980 10.011 1.00 91.81 96 LEU A O 1
ATOM 777 N N . ASN A 1 97 ? 3.659 8.571 9.844 1.00 92.88 97 ASN A N 1
ATOM 778 C CA . ASN A 1 97 ? 3.498 9.040 11.218 1.00 92.88 97 ASN A CA 1
ATOM 779 C C . ASN A 1 97 ? 2.113 9.660 11.434 1.00 92.88 97 ASN A C 1
ATOM 781 O O . ASN A 1 97 ? 1.432 9.289 12.387 1.00 92.88 97 ASN A O 1
ATOM 785 N N . VAL A 1 98 ? 1.649 10.499 10.501 1.00 89.44 98 VAL A N 1
ATOM 786 C CA . VAL A 1 98 ? 0.290 11.064 10.548 1.00 89.44 98 VAL A CA 1
ATOM 787 C C . VAL A 1 98 ? -0.768 9.959 10.548 1.00 89.44 98 VAL A C 1
ATOM 789 O O . VAL A 1 98 ? -1.695 10.010 11.352 1.00 89.44 98 VAL A O 1
ATOM 792 N N . ILE A 1 99 ? -0.627 8.927 9.708 1.00 88.69 99 ILE A N 1
ATOM 793 C CA . ILE A 1 99 ? -1.565 7.790 9.669 1.00 88.69 99 ILE A CA 1
ATOM 794 C C . ILE A 1 99 ? -1.602 7.065 11.022 1.00 88.69 99 ILE A C 1
ATOM 796 O O . ILE A 1 99 ? -2.688 6.775 11.533 1.00 88.69 99 ILE A O 1
ATOM 800 N N . LYS A 1 100 ? -0.436 6.808 11.628 1.00 90.06 100 LYS A N 1
ATOM 801 C CA . LYS A 1 100 ? -0.319 6.141 12.935 1.00 90.06 100 LYS A CA 1
ATOM 802 C C . LYS A 1 100 ? -0.953 6.961 14.057 1.00 90.06 100 LYS A C 1
ATOM 804 O O . LYS A 1 100 ? -1.765 6.429 14.815 1.00 90.06 100 LYS A O 1
ATOM 809 N N . GLU A 1 101 ? -0.626 8.247 14.143 1.00 90.62 101 GLU A N 1
ATOM 810 C CA . GLU A 1 101 ? -1.177 9.169 15.144 1.00 90.62 101 GLU A CA 1
ATOM 811 C C . GLU A 1 101 ? -2.693 9.300 15.007 1.00 90.62 101 GLU A C 1
ATOM 813 O O . GLU A 1 101 ? -3.445 9.178 15.976 1.00 90.62 101 GLU A O 1
ATOM 818 N N . MET A 1 102 ? -3.161 9.473 13.775 1.00 86.75 102 MET A N 1
ATOM 819 C CA . MET A 1 102 ? -4.574 9.567 13.461 1.00 86.75 102 MET A CA 1
ATOM 820 C C . MET A 1 102 ? -5.318 8.300 13.870 1.00 86.75 102 MET A C 1
ATOM 822 O O . MET A 1 102 ? -6.317 8.405 14.578 1.00 86.75 102 MET A O 1
ATOM 826 N N . LYS A 1 103 ? -4.812 7.114 13.503 1.00 87.75 103 LYS A N 1
ATOM 827 C CA . LYS A 1 103 ? -5.381 5.817 13.898 1.00 87.75 103 LYS A CA 1
ATOM 828 C C . LYS A 1 103 ? -5.458 5.670 15.419 1.00 87.75 103 LYS A C 1
ATOM 830 O O . LYS A 1 103 ? -6.478 5.203 15.923 1.00 87.75 103 LYS A O 1
ATOM 835 N N . ALA A 1 104 ? -4.422 6.097 16.143 1.00 89.50 104 ALA A N 1
ATOM 836 C CA . ALA A 1 104 ? -4.395 6.075 17.605 1.00 89.50 104 ALA A CA 1
ATOM 837 C C . ALA A 1 104 ? -5.397 7.057 18.242 1.00 89.50 104 ALA A C 1
ATOM 839 O O . ALA A 1 104 ? -5.901 6.795 19.332 1.00 89.50 104 ALA A O 1
ATOM 840 N N . SER A 1 105 ? -5.714 8.163 17.563 1.00 89.44 105 SER A N 1
ATOM 841 C CA . SER A 1 105 ? -6.637 9.196 18.056 1.00 89.44 105 SER A CA 1
ATOM 842 C C . SER A 1 105 ? -8.128 8.873 17.875 1.00 89.44 105 SER A C 1
ATOM 844 O O . SER A 1 105 ? -8.975 9.573 18.439 1.00 89.44 105 SER A O 1
ATOM 846 N N . LEU A 1 106 ? -8.469 7.854 17.074 1.00 89.44 106 LEU A N 1
ATOM 847 C CA . LEU A 1 106 ? -9.863 7.496 16.804 1.00 89.44 106 LEU A CA 1
ATOM 848 C C . LEU A 1 106 ? -10.498 6.779 17.996 1.00 89.44 106 LEU A C 1
ATOM 850 O O . LEU A 1 106 ? -9.909 5.866 18.582 1.00 89.44 106 LEU A O 1
ATOM 854 N N . LYS A 1 107 ? -11.735 7.173 18.292 1.00 81.94 107 LYS A N 1
ATOM 855 C CA . LYS A 1 107 ? -12.595 6.547 19.295 1.00 81.94 107 LYS A CA 1
ATOM 856 C C . LYS A 1 107 ? -13.176 5.233 18.780 1.00 81.94 107 LYS A C 1
ATOM 858 O O . LYS A 1 107 ? -13.533 5.165 17.577 1.00 81.94 107 LYS A O 1
#

Sequence (107 aa):
MGGVVQRPRIYQKTKPTMQEITTLEDNYVRCLELLIGDDKFSAGDSFSIADIAVTAHLPMALESFVDPAKFPKLASYYERVKREQLYFEEIYRPALNVIKEMKASLK

InterPro domains:
  IPR004046 Glutathione S-transferase, C-terminal [PF00043] (12-81)
  IPR010987 Glutathione S-transferase, C-terminal-like [PS50405] (1-106)
  IPR036282 Glutathione S-transferase, C-terminal domain superfamily [SSF47616] (15-85)

pLDDT: mean 89.33, std 10.96, range [38.12, 97.06]

Secondary structure (DSSP, 8-state):
--------GGGGT-PPPHHHHHHHIIII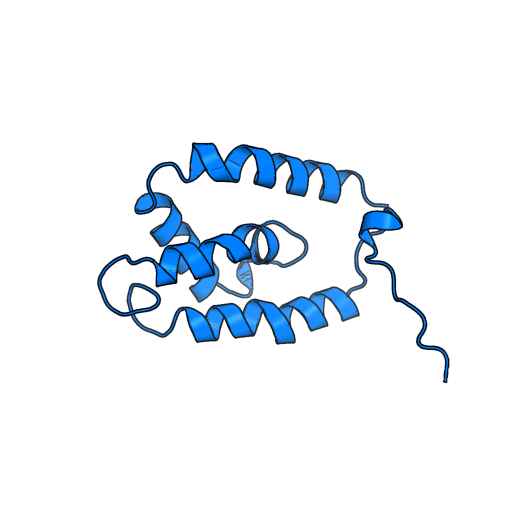IHHHHHHT-SSSBTTBSS--HHHHHHHTTHHHHHSSSS-GGG-HHHHHHHHHHHHHSTTHHHHHHHHHHHHHHHHHH--

Radius of gyration: 15.35 Å; chains: 1; bounding box: 48×26×34 Å

Organism: Rhipicephalus sanguineus (NCBI:txid34632)

Foldseek 3Di:
DDDDPDDPCLVVLADDDPVVLVVCVVPPVVVLVVQQPPALGSVHPDDDVSRVVSLVCLLCSDLADHPCVVVVVSVVSNVVCCVVDPCSCVPCVVVSVVRVVSRVRGD